Protein AF-A0AAW2EFU9-F1 (afdb_monomer)

Secondary structure (DSSP, 8-state):
-HHHHHHHHHHHHHHHHHHHHHHHHHHHHHHHHHHHHHHHHHHHHHHHHHHHHHHHSS-GGGS-HHHHHHHHHHHHHHTS----EETTTEE--HHHHHHHHHHHHHHHHHHHHHT-

Foldseek 3Di:
DVVVVVVVVVVVVVVVVVVLVVVVVVLVVVVVVVVVVVVVLVVVVVVLVVVVVVCVVDPVVPDDVVVVVVNVVCVVVNPDPPQPPDPVPDRPDPVVSVVVVVVSVVVVVVVVVVVD

pLDDT: mean 71.03, std 11.42, range [45.16, 87.44]

Sequence (116 aa):
MFSKIFSKQNIFYRAIEIIQDTYSVILLSLFIYFAILFAFYGFRLISCNKIYYAAYSNKWYTMNPKVAEDLLLIMTRGSKPIYLTVGKVCPVTMATFCSLIKTSLGYISVLHTARR

Solvent-accessible surface area (backbone atoms only — not comparable to full-atom values): 6655 Å² total; per-residue (Å²): 116,67,70,61,54,56,54,54,47,57,53,51,55,51,51,53,51,53,5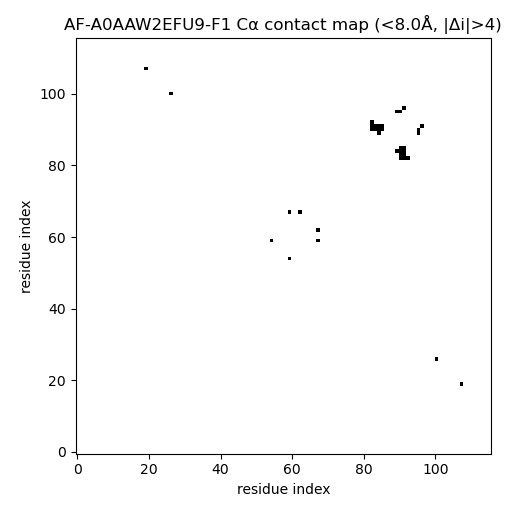3,52,52,54,52,53,52,53,53,52,53,52,52,52,52,52,51,51,50,52,51,52,52,49,51,50,50,53,53,50,50,54,51,46,54,56,44,67,77,38,71,58,90,77,47,64,66,74,60,54,50,53,53,50,50,51,57,60,51,70,71,48,80,80,65,54,46,64,85,85,78,46,60,68,40,74,66,55,53,51,52,50,52,52,52,51,53,49,54,52,50,52,55,54,58,76,72,108

Radius of gyration: 25.03 Å; Cα contacts (8 Å, |Δi|>4): 18; chains: 1; bounding box: 59×23×73 Å

Organism: NCBI:txid286306

Mean predicted aligned error: 12.97 Å

InterPro domains:
  IPR004117 Olfactory receptor, insect [PF02949] (48-104)
  IPR004117 Olfactory receptor, insect [PTHR21137] (24-115)

Structure (mmCIF, N/CA/C/O backbone):
data_AF-A0AAW2EFU9-F1
#
_entry.id   AF-A0AAW2EFU9-F1
#
loop_
_atom_site.group_PDB
_atom_site.id
_atom_site.type_symbol
_atom_site.label_atom_id
_atom_site.label_alt_id
_atom_site.label_comp_id
_atom_site.label_asym_id
_atom_site.label_entity_id
_atom_site.label_seq_id
_atom_site.pdbx_PDB_ins_code
_atom_site.Cartn_x
_atom_site.Cartn_y
_atom_site.Cartn_z
_atom_site.occupancy
_atom_site.B_iso_or_equiv
_atom_site.auth_seq_id
_atom_site.auth_comp_id
_atom_site.auth_asym_id
_atom_site.auth_atom_id
_atom_site.pdbx_PDB_model_num
ATOM 1 N N . MET A 1 1 ? 28.226 4.895 -42.454 1.00 59.62 1 MET A N 1
ATOM 2 C CA . MET A 1 1 ? 26.990 4.103 -42.238 1.00 59.62 1 MET A CA 1
ATOM 3 C C . MET A 1 1 ? 26.929 3.495 -40.830 1.00 59.62 1 MET A C 1
ATOM 5 O O . MET A 1 1 ? 25.946 3.725 -40.141 1.00 59.62 1 MET A O 1
ATOM 9 N N . PHE A 1 2 ? 27.996 2.840 -40.352 1.00 58.38 2 PHE A N 1
ATOM 10 C CA . PHE A 1 2 ? 28.080 2.233 -39.008 1.00 58.38 2 PHE A CA 1
ATOM 11 C C . PHE A 1 2 ? 27.907 3.200 -37.816 1.00 58.38 2 PHE A C 1
ATOM 13 O O . PHE A 1 2 ? 27.195 2.878 -36.871 1.00 58.38 2 PHE A O 1
ATOM 20 N N . SER A 1 3 ? 28.461 4.417 -37.878 1.00 66.12 3 SER A N 1
ATOM 21 C CA . SER A 1 3 ? 28.310 5.426 -36.807 1.00 66.12 3 SER A CA 1
ATOM 22 C C . SER A 1 3 ? 26.841 5.826 -36.542 1.00 66.12 3 SER A C 1
ATOM 24 O O . SER A 1 3 ? 26.439 5.993 -35.391 1.00 66.12 3 SER A O 1
ATOM 26 N N . LYS A 1 4 ? 25.993 5.874 -37.585 1.00 69.44 4 LYS A N 1
ATOM 27 C CA . LYS A 1 4 ? 24.548 6.146 -37.444 1.00 69.44 4 LYS A CA 1
ATOM 28 C C . LYS A 1 4 ? 23.803 5.014 -36.730 1.00 69.44 4 LYS A C 1
ATOM 30 O O . LYS A 1 4 ? 22.855 5.287 -36.003 1.00 69.44 4 LYS A O 1
ATOM 35 N N . ILE A 1 5 ? 24.227 3.764 -36.916 1.00 69.19 5 ILE A N 1
ATOM 36 C CA . ILE A 1 5 ? 23.617 2.587 -36.276 1.00 69.19 5 ILE A CA 1
ATOM 37 C C . ILE A 1 5 ? 23.950 2.569 -34.779 1.00 69.19 5 ILE A C 1
ATOM 39 O O . ILE A 1 5 ? 23.060 2.373 -33.955 1.00 69.19 5 ILE A O 1
ATOM 43 N N . PHE A 1 6 ? 25.202 2.872 -34.425 1.00 67.06 6 PHE A N 1
ATOM 44 C CA . PHE A 1 6 ? 25.649 2.933 -33.030 1.00 67.06 6 PHE A CA 1
ATOM 45 C C . PHE A 1 6 ? 24.992 4.089 -32.258 1.00 67.06 6 PHE A C 1
ATOM 47 O O . PHE A 1 6 ? 24.526 3.914 -31.134 1.00 67.06 6 PHE A O 1
ATOM 54 N N . SER A 1 7 ? 24.869 5.258 -32.899 1.00 72.38 7 SER A N 1
ATOM 55 C CA . SER A 1 7 ? 24.134 6.407 -32.354 1.00 72.38 7 SER A CA 1
ATOM 56 C C . SER A 1 7 ? 22.658 6.078 -32.107 1.00 72.38 7 SER A C 1
ATOM 58 O O . SER A 1 7 ? 22.134 6.376 -31.033 1.00 72.38 7 SER A O 1
ATOM 60 N N . LYS A 1 8 ? 22.000 5.411 -33.065 1.00 74.31 8 LYS A N 1
ATOM 61 C CA . LYS A 1 8 ? 20.589 5.029 -32.942 1.00 74.31 8 LYS A CA 1
ATOM 62 C C . LYS A 1 8 ? 20.366 4.022 -31.812 1.00 74.31 8 LYS A C 1
ATOM 64 O O . LYS A 1 8 ? 19.373 4.151 -31.102 1.00 74.31 8 LYS A O 1
ATOM 69 N N . GLN A 1 9 ? 21.299 3.087 -31.600 1.00 75.56 9 GLN A N 1
ATOM 70 C CA . GLN A 1 9 ? 21.187 2.154 -30.481 1.00 75.56 9 GLN A CA 1
ATOM 71 C C . GLN A 1 9 ? 21.365 2.815 -29.119 1.00 75.56 9 GLN A C 1
ATOM 73 O O . GLN A 1 9 ? 20.567 2.574 -28.219 1.00 75.56 9 GLN A O 1
ATOM 78 N N . ASN A 1 10 ? 22.339 3.711 -28.969 1.00 74.38 10 ASN A N 1
ATOM 79 C CA . ASN A 1 10 ? 22.562 4.400 -27.697 1.00 74.38 10 ASN A CA 1
ATOM 80 C C . ASN A 1 10 ? 21.344 5.250 -27.262 1.00 74.38 10 ASN A C 1
ATOM 82 O O . ASN A 1 10 ? 21.011 5.334 -26.081 1.00 74.38 10 ASN A O 1
ATOM 86 N N . ILE A 1 11 ? 20.627 5.838 -28.226 1.00 82.75 11 ILE A N 1
ATOM 87 C CA . ILE A 1 11 ? 19.370 6.564 -27.974 1.00 82.75 11 ILE A CA 1
ATOM 88 C C . ILE A 1 11 ? 18.266 5.607 -27.502 1.00 82.75 11 ILE A C 1
ATOM 90 O O . ILE A 1 11 ? 17.506 5.953 -26.599 1.00 82.75 11 ILE A O 1
ATOM 94 N N . PHE A 1 12 ? 18.195 4.404 -28.077 1.00 81.12 12 PHE A N 1
ATOM 95 C CA . PHE A 1 12 ? 17.210 3.389 -27.704 1.00 81.12 12 PHE A CA 1
ATOM 96 C C . PHE A 1 12 ? 17.422 2.890 -26.269 1.00 81.12 12 PHE A C 1
ATOM 98 O O . PHE A 1 12 ? 16.470 2.829 -25.494 1.00 81.12 12 PHE A O 1
ATOM 105 N N . TYR A 1 13 ? 18.671 2.618 -25.876 1.00 81.12 13 TYR A N 1
ATOM 106 C CA . TYR A 1 13 ? 18.998 2.226 -24.500 1.00 81.12 13 TYR A CA 1
ATOM 107 C C . TYR A 1 13 ? 18.657 3.326 -23.489 1.00 81.12 13 TYR A C 1
ATOM 109 O O . TYR A 1 13 ? 17.990 3.038 -22.494 1.00 81.12 13 TYR A O 1
ATOM 117 N N . ARG A 1 14 ? 19.009 4.587 -23.784 1.00 82.88 14 ARG A N 1
ATOM 118 C CA . ARG A 1 14 ? 18.617 5.735 -22.948 1.00 82.88 14 ARG A CA 1
ATOM 119 C C . ARG A 1 14 ? 17.103 5.875 -22.821 1.00 82.88 14 ARG A C 1
ATOM 121 O O . ARG A 1 14 ? 16.613 6.155 -21.735 1.00 82.88 14 ARG A O 1
ATOM 128 N N . ALA A 1 15 ? 16.353 5.677 -23.906 1.00 82.62 15 ALA A N 1
ATOM 129 C CA . ALA A 1 15 ? 14.895 5.753 -23.860 1.00 82.62 15 ALA A CA 1
ATOM 130 C C . ALA A 1 15 ? 14.302 4.682 -22.929 1.00 82.62 15 ALA A C 1
ATOM 132 O O . ALA A 1 15 ? 13.432 4.992 -22.120 1.00 82.62 15 ALA A O 1
ATOM 133 N N . ILE A 1 16 ? 14.803 3.445 -22.990 1.00 82.50 16 ILE A N 1
ATOM 134 C CA . ILE A 1 16 ? 14.330 2.357 -22.123 1.00 82.50 16 ILE A CA 1
ATOM 135 C C . ILE A 1 16 ? 14.666 2.634 -20.649 1.00 82.50 16 ILE A C 1
ATOM 137 O O . ILE A 1 16 ? 13.848 2.359 -19.775 1.00 82.50 16 ILE A O 1
ATOM 141 N N . GLU A 1 17 ? 15.846 3.184 -20.363 1.00 83.12 17 GLU A N 1
ATOM 142 C CA . GLU A 1 17 ? 16.246 3.559 -19.002 1.00 83.12 17 GLU A CA 1
ATOM 143 C C . GLU A 1 17 ? 15.325 4.638 -18.410 1.00 83.12 17 GLU A C 1
ATOM 145 O O . GLU A 1 17 ? 14.809 4.462 -17.308 1.00 83.12 17 GLU A O 1
ATOM 150 N N . ILE A 1 18 ? 15.013 5.684 -19.184 1.00 85.25 18 ILE A N 1
ATOM 151 C CA . ILE A 1 18 ? 14.086 6.755 -18.777 1.00 85.25 18 ILE A CA 1
ATOM 152 C C . ILE A 1 18 ? 12.676 6.205 -18.508 1.00 85.25 18 ILE A C 1
ATOM 154 O O . ILE A 1 18 ? 12.026 6.594 -17.534 1.00 85.25 18 ILE A O 1
ATOM 158 N N . ILE A 1 19 ? 12.194 5.290 -19.356 1.00 85.38 19 ILE A N 1
ATOM 159 C CA . ILE A 1 19 ? 10.873 4.663 -19.195 1.00 85.38 19 ILE A CA 1
ATOM 160 C C . ILE A 1 19 ? 10.822 3.837 -17.903 1.00 85.38 19 ILE A C 1
ATOM 162 O O . ILE A 1 19 ? 9.845 3.916 -17.155 1.00 85.38 19 ILE A O 1
ATOM 166 N N . GLN A 1 20 ? 11.872 3.062 -17.624 1.00 82.31 20 GLN A N 1
ATOM 167 C CA . GLN A 1 20 ? 11.938 2.210 -16.438 1.00 82.31 20 GLN A CA 1
ATOM 168 C C . GLN A 1 20 ? 12.017 3.030 -15.142 1.00 82.31 20 GLN A C 1
ATOM 170 O O . GLN A 1 20 ? 11.360 2.685 -14.154 1.00 82.31 20 GLN A O 1
ATOM 175 N N . ASP A 1 21 ? 12.780 4.122 -15.152 1.00 84.62 21 ASP A N 1
ATOM 176 C CA . ASP A 1 21 ? 12.896 5.032 -14.012 1.00 84.62 21 ASP A CA 1
ATOM 177 C C . ASP A 1 21 ? 11.557 5.724 -13.711 1.00 84.62 21 ASP A C 1
ATOM 179 O O . ASP A 1 21 ? 11.034 5.634 -12.598 1.00 84.62 21 ASP A O 1
ATOM 183 N N . THR A 1 22 ? 10.910 6.272 -14.746 1.00 86.94 22 THR A N 1
ATOM 184 C CA . THR A 1 22 ? 9.580 6.898 -14.640 1.00 86.94 22 THR A CA 1
ATOM 185 C C . THR A 1 22 ? 8.551 5.938 -14.040 1.00 86.94 22 THR A C 1
ATOM 187 O O . THR A 1 22 ? 7.795 6.296 -13.136 1.00 86.94 22 THR A O 1
ATOM 190 N N . TYR A 1 23 ? 8.529 4.691 -14.512 1.00 84.25 23 TYR A N 1
ATOM 191 C CA . TYR A 1 23 ? 7.607 3.676 -14.014 1.00 84.25 23 TYR A CA 1
ATOM 192 C C . TYR A 1 23 ? 7.851 3.321 -12.538 1.00 84.25 23 TYR A C 1
ATOM 194 O O . TYR A 1 23 ? 6.902 3.183 -11.760 1.00 84.25 23 TYR A O 1
ATOM 202 N N . SER A 1 24 ? 9.119 3.231 -12.133 1.00 82.31 24 SER A N 1
ATOM 203 C CA . SER A 1 24 ? 9.514 2.949 -10.747 1.00 82.31 24 SER A CA 1
ATOM 204 C C . SER A 1 24 ? 9.093 4.078 -9.799 1.00 82.31 24 SER A C 1
ATOM 206 O O . SER A 1 24 ? 8.543 3.811 -8.727 1.00 82.31 24 SER A O 1
ATOM 208 N N . VAL A 1 25 ? 9.258 5.337 -10.219 1.00 86.56 25 VAL A N 1
ATOM 209 C CA . VAL A 1 25 ? 8.803 6.519 -9.468 1.00 86.56 25 VAL A CA 1
ATOM 210 C C . VAL A 1 25 ? 7.278 6.532 -9.309 1.00 86.56 25 VAL A C 1
ATOM 212 O O . VAL A 1 25 ? 6.775 6.783 -8.210 1.00 86.56 25 VAL A O 1
ATOM 215 N N . ILE A 1 26 ? 6.524 6.200 -10.363 1.00 86.12 26 ILE A N 1
ATOM 216 C CA . ILE A 1 26 ? 5.054 6.121 -10.300 1.00 86.12 26 ILE A CA 1
ATOM 217 C C . ILE A 1 26 ? 4.613 5.056 -9.285 1.00 86.12 26 ILE A C 1
ATOM 219 O O . ILE A 1 26 ? 3.773 5.341 -8.429 1.00 86.12 26 ILE A O 1
ATOM 223 N N . LEU A 1 27 ? 5.202 3.858 -9.313 1.00 83.69 27 LEU A N 1
ATOM 224 C CA . LEU A 1 27 ? 4.881 2.798 -8.347 1.00 83.69 27 LEU A CA 1
ATOM 225 C C . LEU A 1 27 ? 5.192 3.204 -6.902 1.00 83.69 27 LEU A C 1
ATOM 227 O O . LEU A 1 27 ? 4.386 2.951 -6.003 1.00 83.69 27 LEU A O 1
ATOM 231 N N . LEU A 1 28 ? 6.335 3.853 -6.679 1.00 84.00 28 LEU A N 1
ATOM 232 C CA . LEU A 1 28 ? 6.753 4.305 -5.354 1.00 84.00 28 LEU A CA 1
ATOM 233 C C . LEU A 1 28 ? 5.818 5.399 -4.818 1.00 84.00 28 LEU A C 1
ATOM 235 O O . LEU A 1 28 ? 5.389 5.330 -3.666 1.00 84.00 28 LEU A O 1
ATOM 239 N N . SER A 1 29 ? 5.423 6.358 -5.661 1.00 85.25 29 SER A N 1
ATOM 240 C CA . SER A 1 29 ? 4.451 7.393 -5.279 1.00 85.25 29 SER A CA 1
ATOM 241 C C . SER A 1 29 ? 3.078 6.804 -4.923 1.00 85.25 29 SER A C 1
ATOM 243 O O . SER A 1 29 ? 2.471 7.201 -3.926 1.00 85.25 29 SER A O 1
ATOM 245 N N . LEU A 1 30 ? 2.624 5.788 -5.666 1.00 83.62 30 LEU A N 1
ATOM 246 C CA . LEU A 1 30 ? 1.384 5.071 -5.380 1.00 83.62 30 LEU A CA 1
ATOM 247 C C . LEU A 1 30 ? 1.459 4.330 -4.034 1.00 83.62 30 LEU A C 1
ATOM 249 O O . LEU A 1 30 ? 0.514 4.388 -3.248 1.00 83.62 30 LEU A O 1
ATOM 253 N N . PHE A 1 31 ? 2.588 3.679 -3.735 1.00 82.50 31 PHE A N 1
ATOM 254 C CA . PHE A 1 31 ? 2.810 3.005 -2.453 1.00 82.50 31 PHE A CA 1
ATOM 255 C C . PHE A 1 31 ? 2.741 3.984 -1.273 1.00 82.50 31 PHE A C 1
ATOM 257 O O . PHE A 1 31 ? 2.052 3.713 -0.289 1.00 82.50 31 PHE A O 1
ATOM 264 N N . ILE A 1 32 ? 3.391 5.147 -1.391 1.00 84.56 32 ILE A N 1
ATOM 265 C CA . ILE A 1 32 ? 3.342 6.201 -0.366 1.00 84.56 32 ILE A CA 1
ATOM 266 C C . ILE A 1 32 ? 1.903 6.688 -0.160 1.00 84.56 32 ILE A C 1
ATOM 268 O O . ILE A 1 32 ? 1.457 6.815 0.980 1.00 84.56 32 ILE A O 1
ATOM 272 N N . TYR A 1 33 ? 1.152 6.911 -1.240 1.00 83.06 33 TYR A N 1
ATOM 273 C CA . TYR A 1 33 ? -0.247 7.330 -1.156 1.00 83.06 33 TYR A CA 1
ATOM 274 C C . TYR A 1 33 ? -1.107 6.317 -0.384 1.00 83.06 33 TYR A C 1
ATOM 276 O O . TYR A 1 33 ? -1.831 6.693 0.541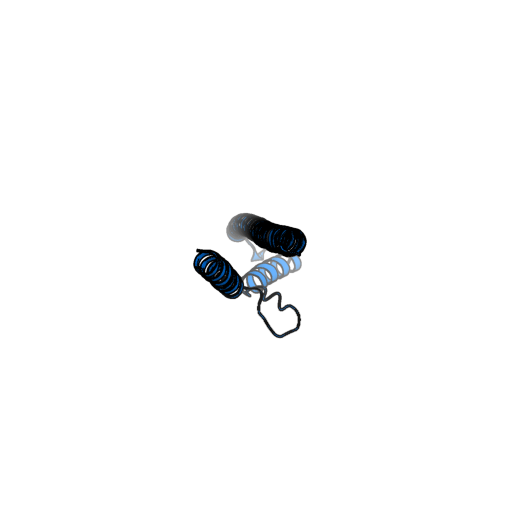 1.00 83.06 33 TYR A O 1
ATOM 284 N N . PHE A 1 34 ? -0.981 5.023 -0.693 1.00 79.88 34 PHE A N 1
ATOM 285 C CA . PHE A 1 34 ? -1.687 3.971 0.045 1.00 79.88 34 PHE A CA 1
ATOM 286 C C . PHE A 1 34 ? -1.245 3.868 1.507 1.00 79.88 34 PHE A C 1
ATOM 288 O O . PHE A 1 34 ? -2.094 3.677 2.378 1.00 79.88 34 PHE A O 1
ATOM 295 N N . ALA A 1 35 ? 0.048 4.026 1.796 1.00 81.44 35 ALA A N 1
ATOM 296 C CA . ALA A 1 35 ? 0.564 4.011 3.162 1.00 81.44 35 ALA A CA 1
ATOM 297 C C . ALA A 1 35 ? -0.015 5.163 3.999 1.00 81.44 35 ALA A C 1
ATOM 299 O O . ALA A 1 35 ? -0.466 4.940 5.124 1.00 81.44 35 ALA A O 1
ATOM 300 N N . ILE A 1 36 ? -0.077 6.374 3.435 1.00 80.69 36 ILE A N 1
ATOM 301 C CA . ILE A 1 36 ? -0.681 7.545 4.088 1.00 80.69 36 ILE A CA 1
ATOM 302 C C . ILE A 1 36 ? -2.178 7.324 4.314 1.00 80.69 36 ILE A C 1
ATOM 304 O O . ILE A 1 36 ? -2.671 7.585 5.411 1.00 80.69 36 ILE A O 1
ATOM 308 N N . LEU A 1 37 ? -2.902 6.805 3.317 1.00 80.88 37 LEU A N 1
ATOM 309 C CA . LEU A 1 37 ? -4.315 6.462 3.480 1.00 80.88 37 LEU A CA 1
ATOM 310 C C . LEU A 1 37 ? -4.508 5.450 4.610 1.00 80.88 37 LEU A C 1
ATOM 312 O O . LEU A 1 37 ? -5.327 5.680 5.497 1.00 80.88 37 LEU A O 1
ATOM 316 N N . PHE A 1 38 ? -3.744 4.359 4.617 1.00 76.75 38 PHE A N 1
ATOM 317 C CA . PHE A 1 38 ? -3.848 3.331 5.649 1.00 76.75 38 PHE A CA 1
ATOM 318 C C . PHE A 1 38 ? -3.537 3.888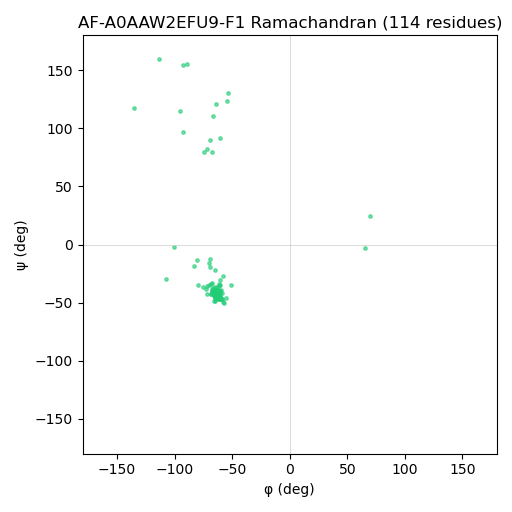 7.043 1.00 76.75 38 PHE A C 1
ATOM 320 O O . PHE A 1 38 ? -4.286 3.629 7.983 1.00 76.75 38 PHE A O 1
ATOM 327 N N . ALA A 1 39 ? -2.495 4.714 7.173 1.00 78.19 39 ALA A N 1
ATOM 328 C CA . ALA A 1 39 ? -2.164 5.393 8.422 1.00 78.19 39 ALA A CA 1
ATOM 329 C C . ALA A 1 39 ? -3.295 6.328 8.884 1.00 78.19 39 ALA A C 1
ATOM 331 O O . ALA A 1 39 ? -3.662 6.321 10.060 1.00 78.19 39 ALA A O 1
ATOM 332 N N . PHE A 1 40 ? -3.901 7.082 7.965 1.00 77.06 40 PHE A N 1
ATOM 333 C CA . PHE A 1 40 ? -5.026 7.968 8.263 1.00 77.06 40 PHE A CA 1
ATOM 334 C C . PHE A 1 40 ? -6.277 7.194 8.705 1.00 77.06 40 PHE A C 1
ATOM 336 O O . PHE A 1 40 ? -6.907 7.546 9.706 1.00 77.06 40 PHE A O 1
ATOM 343 N N . TYR A 1 41 ? -6.618 6.107 8.006 1.00 74.81 41 TYR A N 1
ATOM 344 C CA . TYR A 1 41 ? -7.714 5.217 8.393 1.00 74.81 41 TYR A CA 1
ATOM 345 C C . TYR A 1 41 ? -7.446 4.547 9.744 1.00 74.81 41 TYR A C 1
ATOM 347 O O . TYR A 1 41 ? -8.335 4.528 10.594 1.00 74.81 41 TYR A O 1
ATOM 355 N N . GLY A 1 42 ? -6.223 4.068 9.985 1.00 70.69 42 GLY A N 1
ATOM 356 C CA . GLY A 1 42 ? -5.810 3.492 11.265 1.00 70.69 42 GLY A CA 1
ATOM 357 C C . GLY A 1 42 ? -5.928 4.491 12.417 1.00 70.69 42 GLY A C 1
ATOM 358 O O . GLY A 1 42 ? -6.524 4.181 13.448 1.00 70.69 42 GLY A O 1
ATOM 359 N N . PHE A 1 43 ? -5.454 5.724 12.227 1.00 71.25 43 PHE A N 1
ATOM 360 C CA . PHE A 1 43 ? -5.580 6.787 13.226 1.00 71.25 43 PHE A CA 1
ATOM 361 C C . PHE A 1 43 ? -7.046 7.134 13.527 1.00 71.25 43 PHE A C 1
ATOM 363 O O . PHE A 1 43 ? -7.429 7.299 14.693 1.00 71.25 43 PHE A O 1
ATOM 370 N N . ARG A 1 44 ? -7.889 7.193 12.488 1.00 70.06 44 ARG A N 1
ATOM 371 C CA . ARG A 1 44 ? -9.331 7.421 12.634 1.00 70.06 44 ARG A CA 1
ATOM 372 C C . ARG A 1 44 ? -10.001 6.276 13.399 1.00 70.06 44 ARG A C 1
ATOM 374 O O . ARG A 1 44 ? -10.767 6.551 14.316 1.00 70.06 44 ARG A O 1
ATOM 381 N N . LEU A 1 45 ? -9.661 5.021 13.100 1.00 68.88 45 LEU A N 1
ATOM 382 C CA . LEU A 1 45 ? -10.164 3.848 13.824 1.00 68.88 45 LEU A CA 1
ATOM 383 C C . LEU A 1 45 ? -9.762 3.864 15.303 1.00 68.88 45 LEU A C 1
ATOM 385 O O . LEU A 1 45 ? -10.613 3.650 16.162 1.00 68.88 45 LEU A O 1
ATOM 389 N N . ILE A 1 46 ? -8.501 4.170 15.622 1.00 70.88 46 ILE A N 1
ATOM 390 C CA . ILE A 1 46 ? -8.018 4.251 17.012 1.00 70.88 46 ILE A CA 1
ATOM 391 C C . ILE A 1 46 ? -8.750 5.358 17.781 1.00 70.88 46 ILE A C 1
ATOM 393 O O . ILE A 1 46 ? -9.162 5.154 18.924 1.00 70.88 46 ILE A O 1
ATOM 397 N N . SER A 1 47 ? -8.946 6.517 17.151 1.00 68.50 47 SER A N 1
ATOM 398 C CA . SER A 1 47 ? -9.685 7.637 17.744 1.00 68.50 47 SER A CA 1
ATOM 399 C C . SER A 1 47 ? -11.150 7.271 17.992 1.00 68.50 47 SER A C 1
ATOM 401 O O . SER A 1 47 ? -11.657 7.486 19.092 1.00 68.50 47 SER A O 1
ATOM 403 N N . CYS A 1 48 ? -11.807 6.635 17.019 1.00 65.56 48 CYS A N 1
ATOM 404 C CA . CYS A 1 48 ? -13.164 6.117 17.181 1.00 65.56 48 CYS A CA 1
ATOM 405 C C . CYS A 1 48 ? -13.251 5.071 18.298 1.00 65.56 48 CYS A C 1
ATOM 407 O O . CYS A 1 48 ? -14.202 5.106 19.068 1.00 65.56 48 CYS A O 1
ATOM 409 N N . ASN A 1 49 ? -12.267 4.181 18.436 1.00 66.38 49 ASN A N 1
ATOM 410 C CA . ASN A 1 49 ? -12.284 3.137 19.462 1.00 66.38 49 ASN A CA 1
ATOM 411 C C . ASN A 1 49 ? -12.095 3.713 20.880 1.00 66.38 49 ASN A C 1
ATOM 413 O O . ASN A 1 49 ? -12.722 3.260 21.835 1.00 66.38 49 ASN A O 1
ATOM 417 N N . LYS A 1 50 ? -11.287 4.775 21.021 1.00 70.38 50 LYS A N 1
ATOM 418 C CA . LYS A 1 50 ? -11.175 5.537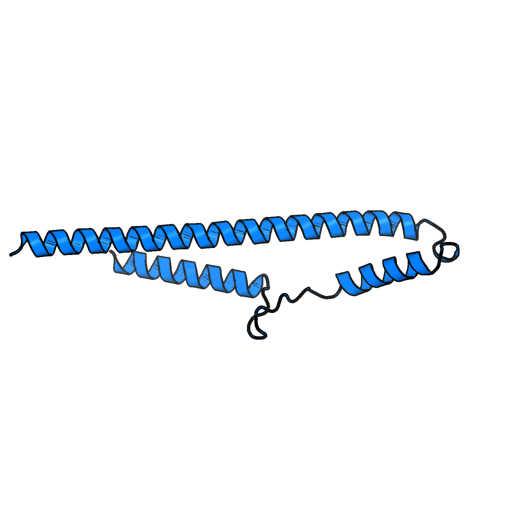 22.278 1.00 70.38 50 LYS A CA 1
ATOM 419 C C . LYS A 1 50 ? -12.492 6.219 22.654 1.00 70.38 50 LYS A C 1
ATOM 421 O O . LYS A 1 50 ? -12.903 6.155 23.809 1.00 70.38 50 LYS A O 1
ATOM 426 N N . ILE A 1 51 ? -13.160 6.841 21.680 1.00 68.88 51 ILE A N 1
ATOM 427 C CA . ILE A 1 51 ? -14.474 7.472 21.878 1.00 68.88 51 ILE A CA 1
ATOM 428 C C . ILE A 1 51 ? -15.531 6.409 22.192 1.00 68.88 51 ILE A C 1
ATOM 430 O O . ILE A 1 51 ? -16.340 6.613 23.089 1.00 68.88 51 ILE A O 1
ATOM 434 N N . TYR A 1 52 ? -15.487 5.259 21.519 1.00 65.19 52 TYR A N 1
ATOM 435 C CA . TYR A 1 52 ? -16.347 4.112 21.796 1.00 65.19 52 TYR A CA 1
ATOM 436 C C . TYR A 1 52 ? -16.206 3.640 23.240 1.00 65.19 52 TYR A C 1
ATOM 438 O O . TYR A 1 52 ? -17.208 3.524 23.933 1.00 65.19 52 TYR A O 1
ATOM 446 N N . TYR A 1 53 ? -14.979 3.426 23.716 1.00 70.12 53 TYR A N 1
ATOM 447 C CA . TYR A 1 53 ? -14.739 2.989 25.089 1.00 70.12 53 TYR A CA 1
ATOM 448 C C . TYR A 1 53 ? -15.243 4.019 26.114 1.00 70.12 53 TYR A C 1
ATOM 450 O O . TYR A 1 53 ? -15.895 3.662 27.096 1.00 70.12 53 TYR A O 1
ATOM 458 N N . ALA A 1 54 ? -15.021 5.311 25.851 1.00 71.06 54 ALA A N 1
ATOM 459 C CA . ALA A 1 54 ? -15.535 6.394 26.688 1.00 71.06 54 ALA A CA 1
ATOM 460 C C . ALA A 1 54 ? -17.073 6.498 26.654 1.00 71.06 54 ALA A C 1
ATOM 462 O O . ALA A 1 54 ? -17.693 6.771 27.680 1.00 71.06 54 ALA A O 1
ATOM 463 N N . ALA A 1 55 ? -17.706 6.264 25.502 1.00 65.44 55 ALA A N 1
ATOM 464 C CA . ALA A 1 55 ? -19.160 6.267 25.350 1.00 65.44 55 ALA A CA 1
ATOM 465 C C . ALA A 1 55 ? -19.808 5.027 25.985 1.00 65.44 55 ALA A C 1
ATOM 467 O O . ALA A 1 55 ? -20.854 5.152 26.612 1.00 65.44 55 ALA A O 1
ATOM 468 N N . TYR A 1 56 ? -19.170 3.858 25.879 1.00 64.81 56 TYR A N 1
ATOM 469 C CA . TYR A 1 56 ? -19.622 2.597 26.474 1.00 64.81 56 TYR A CA 1
ATOM 470 C C . TYR A 1 56 ? -19.545 2.623 28.005 1.00 64.81 56 TYR A C 1
ATOM 472 O O . TYR A 1 56 ? -20.437 2.121 28.684 1.00 64.81 56 TYR A O 1
ATOM 480 N N . SER A 1 57 ? -18.500 3.250 28.556 1.00 72.25 57 SER A N 1
ATOM 481 C CA . SER A 1 57 ? -18.368 3.484 29.999 1.00 72.25 57 SER A CA 1
ATOM 482 C C . SER A 1 57 ? -19.380 4.502 30.539 1.00 72.25 57 SER A C 1
ATOM 484 O O . SER A 1 57 ? -19.601 4.554 31.749 1.00 72.25 57 SER A O 1
ATOM 486 N N . ASN A 1 58 ? -19.972 5.328 29.675 1.00 62.72 58 ASN A N 1
ATOM 487 C CA . ASN A 1 58 ? -21.036 6.250 30.042 1.00 62.72 58 ASN A CA 1
ATOM 488 C C . ASN A 1 58 ? -22.405 5.595 29.808 1.00 62.72 58 ASN A C 1
ATOM 490 O O . ASN A 1 58 ? -22.567 4.699 28.983 1.00 62.72 58 ASN A O 1
ATOM 494 N N . LYS A 1 59 ? -23.427 6.042 30.544 1.00 63.19 59 LYS A N 1
ATOM 495 C CA . LYS A 1 59 ? -24.816 5.597 30.364 1.00 63.19 59 LYS A CA 1
ATOM 496 C C . LYS A 1 59 ? -25.343 6.100 29.008 1.00 63.19 59 LYS A C 1
ATOM 498 O O . LYS A 1 59 ? -26.025 7.118 28.929 1.00 63.19 59 LYS A O 1
ATOM 503 N N . TRP A 1 60 ? -24.996 5.417 27.921 1.00 62.94 60 TRP A N 1
ATOM 504 C CA . TRP A 1 60 ? -25.334 5.775 26.535 1.00 62.94 60 TRP A CA 1
ATOM 505 C C . TRP A 1 60 ? -26.848 5.894 26.294 1.00 62.94 60 TRP A C 1
ATOM 507 O O . TRP A 1 60 ? -27.281 6.708 25.487 1.00 62.94 60 TRP A O 1
ATOM 517 N N . TYR A 1 61 ? -27.655 5.172 27.075 1.00 62.38 61 TYR A N 1
ATOM 518 C CA . TYR A 1 61 ? -29.122 5.257 27.113 1.00 62.38 61 TYR A CA 1
ATOM 519 C C . TYR A 1 61 ? -29.674 6.561 27.719 1.00 62.38 61 TYR A C 1
ATOM 521 O O . TYR A 1 61 ? -30.860 6.840 27.582 1.00 62.38 61 TYR A O 1
ATOM 529 N N . THR A 1 62 ? -28.837 7.372 28.372 1.00 64.12 62 THR A N 1
ATOM 530 C CA . THR A 1 62 ? -29.199 8.724 28.846 1.00 64.12 62 THR A CA 1
ATOM 531 C C . THR A 1 62 ? -28.684 9.846 27.940 1.00 64.12 62 THR A C 1
ATOM 533 O O . THR A 1 62 ? -28.949 11.016 28.207 1.00 64.12 62 THR A O 1
ATOM 536 N N . MET A 1 63 ? -27.951 9.519 26.871 1.00 62.34 63 MET A N 1
ATOM 537 C CA . MET A 1 63 ? -27.394 10.498 25.935 1.00 62.34 63 MET A CA 1
ATOM 538 C C . MET A 1 63 ? -28.375 10.797 24.792 1.00 62.34 63 MET A C 1
ATOM 540 O O . MET A 1 63 ? -29.226 9.977 24.458 1.00 62.34 63 MET A O 1
ATOM 544 N N . ASN A 1 64 ? -28.258 11.980 24.178 1.00 69.56 64 ASN A N 1
ATOM 545 C CA . ASN A 1 64 ? -29.155 12.407 23.100 1.00 69.56 64 ASN A CA 1
ATOM 546 C C . ASN A 1 64 ? -29.213 11.364 21.959 1.00 69.56 64 ASN A C 1
ATOM 548 O O . ASN A 1 64 ? -28.160 10.998 21.426 1.00 69.56 64 ASN A O 1
ATOM 552 N N . PRO A 1 65 ? -30.412 10.950 21.509 1.00 65.75 65 PRO A N 1
ATOM 553 C CA . PRO A 1 65 ? -30.580 9.856 20.545 1.00 65.75 65 PRO A CA 1
ATOM 554 C C . PRO A 1 65 ? -29.895 10.129 19.198 1.00 65.75 65 PRO A C 1
ATOM 556 O O . PRO A 1 65 ? -29.359 9.211 18.589 1.00 65.75 65 PRO A O 1
ATOM 559 N N . LYS A 1 66 ? -29.798 11.402 18.783 1.00 69.56 66 LYS A N 1
ATOM 560 C CA . LYS A 1 66 ? -29.066 11.818 17.572 1.00 69.56 66 LYS A CA 1
ATOM 561 C C . LYS A 1 66 ? -27.570 11.489 17.610 1.00 69.56 66 LYS A C 1
ATOM 563 O O . LYS A 1 66 ? -26.993 11.173 16.578 1.00 69.56 66 LYS A O 1
ATOM 568 N N . VAL A 1 67 ? -26.935 11.578 18.780 1.00 65.31 67 VAL A N 1
ATOM 569 C CA . VAL A 1 67 ? -25.495 11.298 18.938 1.00 65.31 67 VAL A CA 1
ATOM 570 C C . VAL A 1 67 ? -25.253 9.789 19.001 1.00 65.31 67 VAL A C 1
ATOM 572 O O . VAL A 1 67 ? -24.264 9.298 18.464 1.00 65.31 67 VAL A O 1
ATOM 575 N N . ALA A 1 68 ? -26.181 9.044 19.609 1.00 65.56 68 ALA A N 1
ATOM 576 C CA . ALA A 1 68 ? -26.141 7.585 19.645 1.00 65.56 68 ALA A CA 1
ATOM 577 C C . ALA A 1 68 ? -26.341 6.961 18.250 1.00 65.56 68 ALA A C 1
ATOM 579 O O . ALA A 1 68 ? -25.620 6.027 17.898 1.00 65.56 68 ALA A O 1
ATOM 580 N N . GLU A 1 69 ? -27.259 7.498 17.436 1.00 68.31 69 GLU A N 1
ATOM 581 C CA . GLU A 1 69 ? -27.442 7.078 16.038 1.00 68.31 69 GLU A CA 1
ATOM 582 C C . GLU A 1 69 ? -26.203 7.342 15.182 1.00 68.31 69 GLU A C 1
ATOM 584 O O . GLU A 1 69 ? -25.786 6.458 14.435 1.00 68.31 69 GLU A O 1
ATOM 589 N N . ASP A 1 70 ? -25.585 8.521 15.301 1.00 66.75 70 ASP A N 1
ATOM 590 C CA . ASP A 1 70 ? -24.381 8.847 14.530 1.00 66.75 70 ASP A CA 1
ATOM 591 C C . ASP A 1 70 ? -23.208 7.924 14.911 1.00 66.75 70 ASP A C 1
ATOM 593 O O . ASP A 1 70 ? -22.499 7.404 14.047 1.00 66.75 70 ASP A O 1
ATOM 597 N N . LEU A 1 71 ? -23.070 7.596 16.202 1.00 65.19 71 LEU A N 1
ATOM 598 C CA . LEU A 1 71 ? -22.077 6.634 16.686 1.00 65.19 71 LEU A CA 1
ATOM 599 C C . LEU A 1 71 ? -22.320 5.215 16.126 1.00 65.19 71 LEU A C 1
ATOM 601 O O . LEU A 1 71 ? -21.381 4.567 15.654 1.00 65.19 71 LEU A O 1
ATOM 605 N N . LEU A 1 72 ? -23.572 4.746 16.123 1.00 65.31 72 LEU A N 1
ATOM 606 C CA . LEU A 1 72 ? -23.982 3.458 15.541 1.00 65.31 72 LEU A CA 1
ATOM 607 C C . LEU A 1 72 ? -23.784 3.417 14.019 1.00 65.31 72 LEU A C 1
ATOM 609 O O . LEU A 1 72 ? -23.338 2.400 13.475 1.00 65.31 72 LEU A O 1
ATOM 613 N N . LEU A 1 73 ? -24.070 4.517 13.322 1.00 65.50 73 LEU A N 1
ATOM 614 C CA . LEU A 1 73 ? -23.831 4.659 11.888 1.00 65.50 73 LEU A CA 1
ATOM 615 C C . LEU A 1 73 ? -22.339 4.595 11.562 1.00 65.50 73 LEU A C 1
ATOM 617 O O . LEU A 1 73 ? -21.971 3.933 10.589 1.00 65.50 73 LEU A O 1
ATOM 621 N N . ILE A 1 74 ? -21.474 5.211 12.373 1.00 63.25 74 ILE A N 1
ATOM 622 C CA . ILE A 1 74 ? -20.013 5.125 12.220 1.00 63.25 74 ILE A CA 1
ATOM 623 C C . ILE A 1 74 ? -19.524 3.688 12.455 1.00 63.25 74 ILE A C 1
ATOM 625 O O . ILE A 1 74 ? -18.727 3.192 11.655 1.00 63.25 74 ILE A O 1
ATOM 629 N N . MET A 1 75 ? -20.038 2.980 13.470 1.00 61.97 75 MET A N 1
ATOM 630 C CA . MET A 1 75 ? -19.719 1.558 13.703 1.00 61.97 75 MET A CA 1
ATOM 631 C C . MET A 1 75 ? -20.154 0.663 12.538 1.00 61.97 75 MET A C 1
ATOM 633 O O . MET A 1 75 ? -19.390 -0.177 12.062 1.00 61.97 75 MET A O 1
ATOM 637 N N . THR A 1 76 ? -21.369 0.878 12.037 1.00 59.97 76 THR A N 1
ATOM 638 C CA . THR A 1 76 ? -21.952 0.080 10.951 1.00 59.97 76 THR A CA 1
ATOM 639 C C . THR A 1 76 ? -21.280 0.384 9.609 1.00 59.97 76 THR A C 1
ATOM 641 O O . THR A 1 76 ? -21.078 -0.517 8.792 1.00 59.97 76 THR A O 1
ATOM 644 N N . ARG A 1 77 ? -20.883 1.643 9.368 1.00 58.47 77 ARG A N 1
ATOM 645 C CA . ARG A 1 77 ? -20.148 2.045 8.158 1.00 58.47 77 ARG A CA 1
ATOM 646 C C . ARG A 1 77 ? -18.683 1.619 8.183 1.00 58.47 77 ARG A C 1
ATOM 648 O O . ARG A 1 77 ? -18.185 1.221 7.136 1.00 58.47 77 ARG A O 1
ATOM 655 N N . GLY A 1 78 ? -18.015 1.643 9.338 1.00 53.44 78 GLY A N 1
ATOM 656 C CA . GLY A 1 78 ? -16.625 1.189 9.481 1.00 53.44 78 GLY A CA 1
ATOM 657 C C . GLY A 1 78 ? -16.434 -0.312 9.233 1.00 53.44 78 GLY A C 1
ATOM 658 O O . GLY A 1 78 ? -15.340 -0.741 8.878 1.00 53.44 78 GLY A O 1
ATOM 659 N N . SER A 1 79 ? -17.504 -1.101 9.364 1.00 51.09 79 SER A N 1
ATOM 660 C CA . SER A 1 79 ? -17.500 -2.545 9.101 1.00 51.09 79 SER A CA 1
ATOM 661 C C . SER A 1 79 ? -17.606 -2.900 7.608 1.00 51.09 79 SER A C 1
ATOM 663 O O . SER A 1 79 ? -17.350 -4.038 7.219 1.00 51.09 79 SER A O 1
ATOM 665 N N . LYS A 1 80 ? -17.960 -1.939 6.741 1.00 49.09 80 LYS A N 1
ATOM 666 C CA . LYS A 1 80 ? -18.012 -2.164 5.292 1.00 49.09 80 LYS A CA 1
ATOM 667 C C . LYS A 1 80 ? -16.689 -1.716 4.668 1.00 49.09 80 LYS A C 1
ATOM 669 O O . LYS A 1 80 ? -16.408 -0.517 4.690 1.00 49.09 80 LYS A O 1
ATOM 674 N N . PRO A 1 81 ? -15.879 -2.628 4.094 1.00 47.59 81 PRO A N 1
ATOM 675 C CA . PRO A 1 81 ? -14.697 -2.223 3.352 1.00 47.59 81 PRO A CA 1
ATOM 676 C C . PRO A 1 81 ? -15.120 -1.221 2.277 1.00 47.59 81 PRO A C 1
ATOM 678 O O . PRO A 1 81 ? -16.023 -1.484 1.481 1.00 47.59 81 PRO A O 1
ATOM 681 N N . ILE A 1 82 ? -14.511 -0.036 2.302 1.00 50.97 82 ILE A N 1
ATOM 682 C CA . ILE A 1 82 ? -14.743 1.002 1.302 1.00 50.97 82 ILE A CA 1
ATOM 683 C C . ILE A 1 82 ? -14.121 0.482 0.008 1.00 50.97 82 ILE A C 1
ATOM 685 O O . ILE A 1 82 ? -12.936 0.6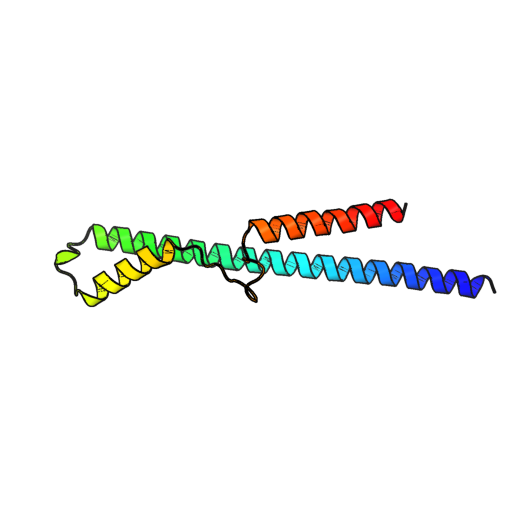72 -0.259 1.00 50.97 82 ILE A O 1
ATOM 689 N N . TYR A 1 83 ? -14.917 -0.228 -0.788 1.00 47.19 83 TYR A N 1
ATOM 690 C CA . TYR A 1 83 ? -14.562 -0.595 -2.150 1.00 47.19 83 TYR A CA 1
ATOM 691 C C . TYR A 1 83 ? -14.630 0.673 -3.000 1.00 47.19 83 TYR A C 1
ATOM 693 O O . TYR A 1 83 ? -15.634 0.942 -3.665 1.00 47.19 83 TYR A O 1
ATOM 701 N N . LEU A 1 84 ? -13.565 1.479 -2.959 1.00 49.03 84 LEU A N 1
ATOM 702 C CA . LEU A 1 84 ? -13.314 2.510 -3.962 1.00 49.03 84 LEU A CA 1
ATOM 703 C C . LEU A 1 84 ? -13.172 1.785 -5.299 1.00 49.03 84 LEU A C 1
ATOM 705 O O . LEU A 1 84 ? -12.125 1.250 -5.652 1.00 49.03 84 LEU A O 1
ATOM 709 N N . THR A 1 85 ? -14.296 1.661 -5.988 1.00 46.78 85 THR A N 1
ATOM 710 C CA . THR A 1 85 ? -14.385 0.964 -7.260 1.00 46.78 85 THR A CA 1
ATOM 711 C C . THR A 1 85 ? -14.185 2.023 -8.325 1.00 46.78 85 THR A C 1
ATOM 713 O O . THR A 1 85 ? -15.118 2.749 -8.666 1.00 46.78 85 THR A O 1
ATOM 716 N N . VAL A 1 86 ? -12.961 2.157 -8.833 1.00 48.25 86 VAL A N 1
ATOM 717 C CA . VAL A 1 86 ? -12.724 2.987 -10.016 1.00 48.25 86 VAL A CA 1
ATOM 718 C C . VAL A 1 86 ? -13.419 2.295 -11.189 1.00 48.25 86 VAL A C 1
ATOM 720 O O . VAL A 1 86 ? -13.053 1.192 -11.592 1.00 48.25 86 VAL A O 1
ATOM 723 N N . GLY A 1 87 ? -14.495 2.910 -11.682 1.00 50.25 87 GLY A N 1
ATOM 724 C CA . GLY A 1 87 ? -15.147 2.522 -12.934 1.00 50.25 87 GLY A CA 1
ATOM 725 C C . GLY A 1 87 ? -15.891 1.181 -12.952 1.00 50.25 87 GLY A C 1
ATOM 726 O O . GLY A 1 87 ? -16.040 0.628 -14.030 1.00 50.25 87 GLY A O 1
ATOM 727 N N . LYS A 1 88 ? -16.370 0.641 -11.819 1.00 47.72 88 LYS A N 1
ATOM 728 C CA . LYS A 1 88 ? -17.075 -0.669 -11.727 1.00 47.72 88 LYS A CA 1
ATOM 729 C C . LYS A 1 88 ? -16.251 -1.935 -12.058 1.00 47.72 88 LYS A C 1
ATOM 731 O O . LYS A 1 88 ? -16.798 -3.019 -11.888 1.00 47.72 88 LYS A O 1
ATOM 736 N N . VAL A 1 89 ? -14.978 -1.848 -12.467 1.00 51.97 89 VAL A N 1
ATOM 737 C CA . VAL A 1 89 ? -14.231 -3.026 -12.984 1.00 51.97 89 VAL A CA 1
ATOM 738 C C . VAL A 1 89 ? -13.163 -3.575 -12.031 1.00 51.97 89 VAL A C 1
ATOM 740 O O . VAL A 1 89 ? -12.937 -4.780 -12.021 1.00 51.97 89 VAL A O 1
ATOM 743 N N . CYS A 1 90 ? -12.545 -2.749 -11.177 1.00 45.16 90 CYS A N 1
ATOM 744 C CA . CYS A 1 90 ? -11.531 -3.226 -10.231 1.00 45.16 90 CYS A CA 1
ATOM 745 C C . CYS A 1 90 ? -11.752 -2.631 -8.837 1.00 45.16 90 CYS A C 1
ATOM 747 O O . CYS A 1 90 ? -11.650 -1.410 -8.673 1.00 45.16 90 CYS A O 1
ATOM 749 N N . PRO A 1 91 ? -12.017 -3.455 -7.808 1.00 54.00 91 PRO A N 1
ATOM 750 C CA . PRO A 1 91 ? -11.963 -2.970 -6.442 1.00 54.00 91 PRO A CA 1
ATOM 751 C C . PRO A 1 91 ? -10.511 -2.568 -6.152 1.00 54.00 91 PRO A C 1
ATOM 753 O O . PRO A 1 91 ? -9.593 -3.389 -6.274 1.00 54.00 91 PRO A O 1
ATOM 756 N N . VAL A 1 92 ? -10.285 -1.299 -5.797 1.00 60.84 92 VAL A N 1
ATOM 757 C CA . VAL A 1 92 ? -8.963 -0.805 -5.387 1.00 60.84 92 VAL A CA 1
ATOM 758 C C . VAL A 1 92 ? -8.693 -1.338 -3.981 1.00 60.84 92 VAL A C 1
ATOM 760 O O . VAL A 1 92 ? -8.931 -0.684 -2.971 1.00 60.84 92 VAL A O 1
ATOM 763 N N . THR A 1 93 ? -8.287 -2.602 -3.927 1.00 66.38 93 THR A N 1
ATOM 764 C CA . THR A 1 93 ? -8.001 -3.348 -2.701 1.00 66.38 93 THR A CA 1
ATOM 765 C C . THR A 1 93 ? -6.516 -3.667 -2.631 1.00 66.38 93 THR A C 1
ATOM 767 O O . THR A 1 93 ? -5.820 -3.695 -3.650 1.00 66.38 93 THR A O 1
ATOM 770 N N . MET A 1 94 ? -6.034 -3.961 -1.420 1.00 67.19 94 MET A N 1
ATOM 771 C CA . MET A 1 94 ? -4.650 -4.382 -1.171 1.00 67.19 94 MET A CA 1
ATOM 772 C C . MET A 1 94 ? -4.223 -5.545 -2.088 1.00 67.19 94 MET A C 1
ATOM 774 O O . MET A 1 94 ? -3.083 -5.595 -2.543 1.00 67.19 94 MET A O 1
ATOM 778 N N . ALA A 1 95 ? -5.152 -6.456 -2.401 1.00 69.50 95 ALA A N 1
ATOM 779 C CA . ALA A 1 95 ? -4.913 -7.594 -3.284 1.00 69.50 95 ALA A CA 1
ATOM 780 C C . ALA A 1 95 ? -4.615 -7.160 -4.729 1.00 69.50 95 ALA A C 1
ATOM 782 O O . ALA A 1 95 ? -3.611 -7.586 -5.299 1.00 69.50 95 ALA A O 1
ATOM 783 N N . THR A 1 96 ? -5.430 -6.268 -5.303 1.00 71.50 96 THR A N 1
ATOM 784 C CA . THR A 1 96 ? -5.222 -5.729 -6.659 1.00 71.50 96 TH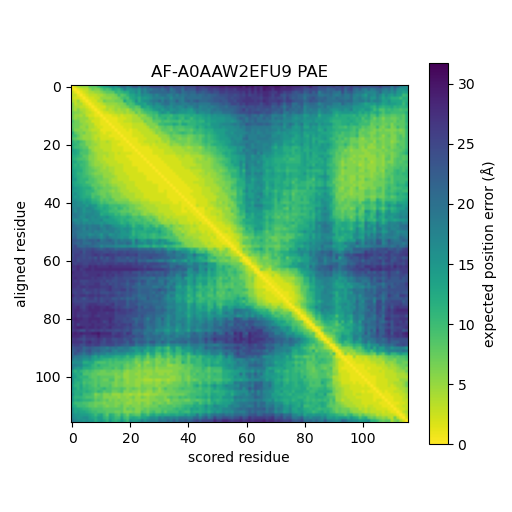R A CA 1
ATOM 785 C C . THR A 1 96 ? -3.892 -4.982 -6.759 1.00 71.50 96 THR A C 1
ATOM 787 O O . THR A 1 96 ? -3.160 -5.137 -7.736 1.00 71.50 96 THR A O 1
ATOM 790 N N . PHE A 1 97 ? -3.537 -4.223 -5.720 1.00 73.50 97 PHE A N 1
ATOM 791 C CA . PHE A 1 97 ? -2.253 -3.531 -5.633 1.00 73.50 97 PHE A CA 1
ATOM 792 C C . PHE A 1 97 ? -1.060 -4.498 -5.561 1.00 73.50 97 PHE A C 1
ATOM 794 O O . PHE A 1 97 ? -0.086 -4.338 -6.294 1.00 73.50 97 PHE A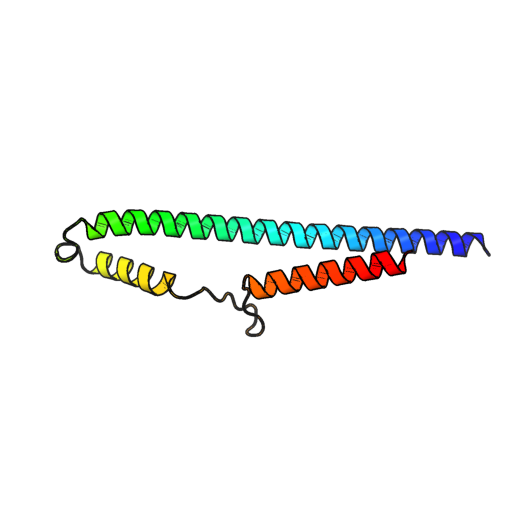 O 1
ATOM 801 N N . CYS A 1 98 ? -1.145 -5.545 -4.736 1.00 77.75 98 CYS A N 1
ATOM 802 C CA . CYS A 1 98 ? -0.096 -6.561 -4.641 1.00 77.75 98 CY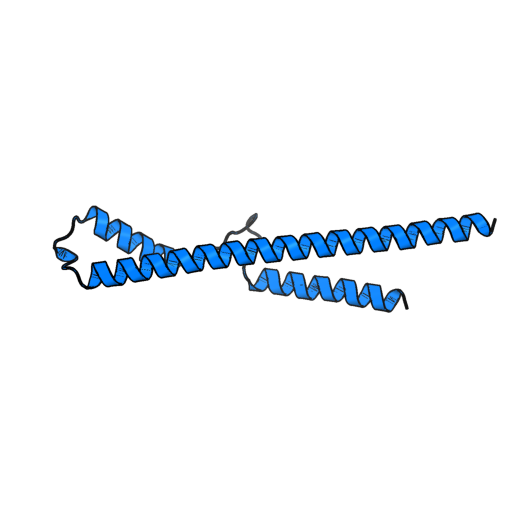S A CA 1
ATOM 803 C C . CYS A 1 98 ? 0.109 -7.289 -5.979 1.00 77.75 98 CYS A C 1
ATOM 805 O O . CYS A 1 98 ? 1.246 -7.495 -6.405 1.00 77.75 98 CYS A O 1
ATOM 807 N N . SER A 1 99 ? -0.978 -7.623 -6.677 1.00 79.06 99 SER A N 1
ATOM 808 C CA . SER A 1 99 ? -0.914 -8.216 -8.016 1.00 79.06 99 SER A CA 1
ATOM 809 C C . SER A 1 99 ? -0.284 -7.266 -9.040 1.00 79.06 99 SER A C 1
ATOM 811 O O . SER A 1 99 ? 0.532 -7.708 -9.850 1.00 79.06 99 SER A O 1
ATOM 813 N N . LEU A 1 100 ? -0.584 -5.963 -8.972 1.00 81.12 100 LEU A N 1
ATOM 814 C CA . LEU A 1 100 ? 0.062 -4.937 -9.798 1.00 81.12 100 LEU A CA 1
ATOM 815 C C . LEU A 1 100 ? 1.574 -4.879 -9.553 1.00 81.12 100 LEU A C 1
ATOM 817 O O . LEU A 1 100 ? 2.327 -4.914 -10.522 1.00 81.12 100 LEU A O 1
ATOM 821 N N . ILE A 1 101 ? 2.021 -4.876 -8.290 1.00 82.19 101 ILE A N 1
ATOM 822 C CA . ILE A 1 101 ? 3.454 -4.913 -7.945 1.00 82.19 101 ILE A CA 1
ATOM 823 C C . ILE A 1 101 ? 4.121 -6.204 -8.439 1.00 82.19 101 ILE A C 1
ATOM 825 O O . ILE A 1 101 ? 5.224 -6.178 -8.979 1.00 82.19 101 ILE A O 1
ATOM 829 N N . LYS A 1 102 ? 3.479 -7.363 -8.269 1.00 81.69 102 LYS A N 1
ATOM 830 C CA . LYS A 1 102 ? 4.044 -8.639 -8.744 1.00 81.69 102 LYS A CA 1
ATOM 831 C C . LYS A 1 102 ? 4.222 -8.643 -10.257 1.00 81.69 102 LYS A C 1
ATOM 833 O O . LYS A 1 102 ? 5.259 -9.064 -10.760 1.00 81.69 102 LYS A O 1
ATOM 838 N N . THR A 1 103 ? 3.218 -8.145 -10.968 1.00 83.56 103 THR A N 1
ATOM 839 C CA . THR A 1 103 ? 3.246 -8.059 -12.429 1.00 83.56 103 THR A CA 1
ATOM 840 C C . THR A 1 103 ? 4.313 -7.066 -12.888 1.00 83.56 103 THR A C 1
ATOM 842 O O . THR A 1 103 ? 5.070 -7.358 -13.809 1.00 83.56 103 THR A O 1
ATOM 845 N N . SER A 1 104 ? 4.426 -5.921 -12.211 1.00 82.75 104 SER A N 1
ATOM 846 C CA . SER A 1 104 ? 5.397 -4.878 -12.532 1.00 82.75 104 SER A CA 1
ATOM 847 C C . SER A 1 104 ? 6.845 -5.330 -12.336 1.00 82.75 104 SER A C 1
ATOM 849 O O . SER A 1 104 ? 7.669 -5.168 -13.237 1.00 82.75 104 SER A O 1
ATOM 851 N N . LEU A 1 105 ? 7.141 -5.975 -11.206 1.00 83.00 105 LEU A N 1
ATOM 852 C CA . LEU A 1 105 ? 8.441 -6.593 -10.946 1.00 83.00 105 LEU A CA 1
ATOM 853 C C . LEU A 1 105 ? 8.737 -7.723 -11.940 1.00 83.00 105 LEU A C 1
ATOM 855 O O . LEU A 1 105 ? 9.874 -7.849 -12.390 1.00 83.00 105 LEU A O 1
ATOM 859 N N . GLY A 1 106 ? 7.720 -8.498 -12.332 1.00 85.56 106 GLY A N 1
ATOM 860 C CA . GLY A 1 106 ? 7.833 -9.510 -13.383 1.00 85.56 106 GLY A CA 1
ATOM 861 C C . GLY A 1 106 ? 8.275 -8.915 -14.722 1.00 85.56 106 GLY A C 1
ATOM 862 O O . GLY A 1 106 ? 9.226 -9.410 -15.326 1.00 85.56 106 GLY A O 1
ATOM 863 N N . TYR A 1 107 ? 7.660 -7.808 -15.150 1.00 84.19 107 TYR A N 1
ATOM 864 C CA . TYR A 1 107 ? 8.066 -7.094 -16.366 1.00 84.19 107 TYR A CA 1
ATOM 865 C C . TYR A 1 107 ? 9.501 -6.565 -16.285 1.00 84.19 107 TYR A C 1
ATOM 867 O O . TYR A 1 107 ? 10.274 -6.774 -17.220 1.00 84.19 107 TYR A O 1
ATOM 875 N N . ILE A 1 108 ? 9.876 -5.923 -15.173 1.00 81.75 108 ILE A N 1
ATOM 876 C CA . ILE A 1 108 ? 11.244 -5.417 -14.971 1.00 81.75 108 ILE A CA 1
ATOM 877 C C . ILE A 1 108 ? 12.252 -6.573 -15.009 1.00 81.75 108 ILE A C 1
ATOM 879 O O . ILE A 1 108 ? 13.298 -6.452 -15.642 1.00 81.75 108 ILE A O 1
ATOM 883 N N . SER A 1 109 ? 11.931 -7.710 -14.386 1.00 84.69 109 SER A N 1
ATOM 884 C CA . SER A 1 109 ? 12.804 -8.885 -14.360 1.00 84.69 109 SER A CA 1
ATOM 885 C C . SER A 1 109 ? 13.020 -9.471 -15.757 1.00 84.69 109 SER A C 1
ATOM 887 O O . SER A 1 109 ? 14.167 -9.693 -16.140 1.00 84.69 109 SER A O 1
ATOM 889 N N . VAL A 1 110 ? 11.956 -9.644 -16.550 1.00 87.44 110 VAL A N 1
ATOM 890 C CA . VAL A 1 110 ? 12.062 -10.120 -17.942 1.00 87.44 110 VAL A CA 1
ATOM 891 C C . VAL A 1 110 ? 12.885 -9.153 -18.790 1.00 87.44 110 VAL A C 1
ATOM 893 O O . VAL A 1 110 ? 13.758 -9.580 -19.544 1.00 87.44 110 VAL A O 1
ATOM 896 N N . LEU A 1 111 ? 12.648 -7.848 -18.646 1.00 80.44 111 LEU A N 1
ATOM 897 C CA . LEU A 1 111 ? 13.348 -6.820 -19.413 1.00 80.44 111 LEU A CA 1
ATOM 898 C C . LEU A 1 111 ? 14.834 -6.729 -19.028 1.00 80.44 111 LEU A C 1
ATOM 900 O O . LEU A 1 111 ? 15.684 -6.508 -19.890 1.00 80.44 111 LEU A O 1
ATOM 904 N N . HIS A 1 112 ? 15.162 -6.963 -17.756 1.00 77.56 112 HIS A N 1
ATOM 905 C CA . HIS A 1 112 ? 16.540 -7.060 -17.283 1.00 77.56 112 HIS A CA 1
ATOM 906 C C . HIS A 1 112 ? 17.246 -8.310 -17.827 1.00 77.56 112 HIS A C 1
ATOM 908 O O . HIS A 1 112 ? 18.387 -8.218 -18.274 1.00 77.56 112 HIS A O 1
ATOM 914 N N . THR A 1 113 ? 16.570 -9.462 -17.852 1.00 80.75 113 THR A N 1
ATOM 915 C CA . THR A 1 113 ? 17.123 -10.702 -18.416 1.00 80.75 113 THR A CA 1
ATOM 916 C C . THR A 1 113 ? 17.306 -10.616 -19.930 1.00 80.75 113 THR A C 1
ATOM 918 O O . THR A 1 113 ? 18.334 -11.056 -20.423 1.00 80.75 113 THR A O 1
ATOM 921 N N .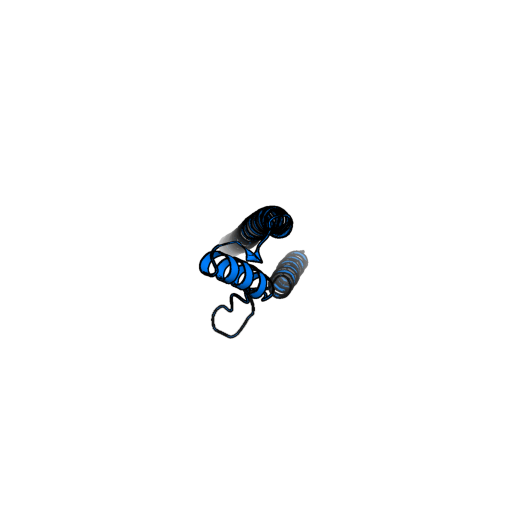 ALA A 1 114 ? 16.371 -10.008 -20.664 1.00 76.50 114 ALA A N 1
ATOM 922 C CA . ALA A 1 114 ? 16.472 -9.833 -22.117 1.00 76.50 114 ALA A CA 1
ATOM 923 C C . ALA A 1 114 ? 17.555 -8.822 -22.548 1.00 76.50 114 ALA A C 1
ATOM 925 O O . ALA A 1 114 ? 17.921 -8.772 -23.720 1.00 76.50 114 ALA A O 1
ATOM 926 N N . ARG A 1 115 ? 18.040 -7.987 -21.618 1.00 65.00 115 ARG A N 1
ATOM 927 C CA . ARG A 1 115 ? 19.143 -7.039 -21.843 1.00 65.00 115 ARG A CA 1
ATOM 928 C C . ARG A 1 115 ? 20.525 -7.695 -21.698 1.00 65.00 115 ARG A C 1
ATOM 930 O O . ARG A 1 115 ? 21.499 -7.096 -22.152 1.00 65.00 115 ARG A O 1
ATOM 937 N N . ARG A 1 116 ? 20.611 -8.857 -21.045 1.00 52.12 116 ARG A N 1
ATOM 938 C CA . ARG A 1 116 ? 21.854 -9.601 -20.805 1.00 52.12 116 ARG A CA 1
ATOM 939 C C . ARG A 1 116 ? 22.195 -10.498 -21.987 1.00 52.12 116 ARG A C 1
ATOM 941 O O . ARG A 1 116 ? 23.405 -10.599 -22.272 1.00 52.12 116 ARG A O 1
#